Protein AF-A0A930RH50-F1 (afdb_monomer)

pLDDT: mean 86.16, std 16.2, range [42.0, 98.5]

Sequence (101 aa):
LWQVQTPQGFRKEILIEANRRAEADGFLGTDDASLVERIGVPVRIVQGEYSNIKVTTPEDMVVAEAILRNDMGAGELMKTAVHEAKRLLGGVVRRRKEDSV

Structure (mmCIF, N/CA/C/O backbone):
data_AF-A0A930RH50-F1
#
_entry.id   AF-A0A930RH50-F1
#
loop_
_atom_site.group_PDB
_atom_site.id
_atom_site.type_symbol
_atom_site.label_atom_id
_atom_site.label_alt_id
_atom_site.label_comp_id
_atom_site.label_asym_id
_atom_site.label_entity_id
_atom_site.label_seq_id
_atom_site.pdbx_PDB_ins_code
_atom_site.Cartn_x
_atom_site.Cartn_y
_atom_site.Cartn_z
_atom_site.occupancy
_atom_site.B_iso_or_equiv
_atom_site.auth_seq_id
_atom_site.auth_comp_id
_atom_site.auth_asym_id
_atom_site.auth_atom_id
_atom_site.pdbx_PDB_model_num
ATOM 1 N N . LEU A 1 1 ? -13.969 -7.114 -7.986 1.00 69.19 1 LEU A N 1
ATOM 2 C CA . LEU A 1 1 ? -12.779 -7.124 -7.107 1.00 69.19 1 LEU A CA 1
ATOM 3 C C . LEU A 1 1 ? -11.834 -6.040 -7.615 1.00 69.19 1 LEU A C 1
ATOM 5 O O . LEU A 1 1 ? -11.697 -5.947 -8.828 1.00 69.19 1 LEU A O 1
ATOM 9 N N . TRP A 1 2 ? -11.262 -5.213 -6.738 1.00 83.69 2 TRP A N 1
ATOM 10 C CA . TRP A 1 2 ? -10.382 -4.091 -7.103 1.00 83.69 2 TRP A CA 1
ATOM 11 C C . TRP A 1 2 ? -8.958 -4.341 -6.590 1.00 83.69 2 TRP A C 1
ATOM 13 O O . TRP A 1 2 ? -8.800 -4.949 -5.534 1.00 83.69 2 TRP A O 1
ATOM 23 N N . GLN A 1 3 ? -7.940 -3.879 -7.322 1.00 88.00 3 GLN A N 1
ATOM 24 C CA . GLN A 1 3 ? -6.554 -3.827 -6.844 1.00 88.00 3 GLN A CA 1
ATOM 25 C C . GLN A 1 3 ? -6.264 -2.417 -6.333 1.00 88.00 3 GLN A C 1
ATOM 27 O O . GLN A 1 3 ? -6.369 -1.451 -7.086 1.00 88.00 3 GLN A O 1
ATOM 32 N N . VAL A 1 4 ? -5.934 -2.299 -5.050 1.00 91.56 4 VAL A N 1
ATOM 33 C CA . VAL A 1 4 ? -5.626 -1.009 -4.428 1.00 91.56 4 VAL A CA 1
ATOM 34 C C . VAL A 1 4 ? -4.207 -0.589 -4.814 1.00 91.56 4 VAL A C 1
ATOM 36 O O . VAL A 1 4 ? -3.265 -1.366 -4.670 1.00 91.56 4 VAL A O 1
ATOM 39 N N . GLN A 1 5 ? -4.064 0.639 -5.312 1.00 93.50 5 GLN A N 1
ATOM 40 C CA . GLN A 1 5 ? -2.797 1.236 -5.746 1.00 93.50 5 GLN A CA 1
ATOM 41 C C . GLN A 1 5 ? -2.511 2.532 -4.973 1.00 93.50 5 GLN A C 1
ATOM 43 O O . GLN A 1 5 ? -3.395 3.096 -4.325 1.00 93.50 5 GLN A O 1
ATOM 48 N N . THR A 1 6 ? -1.273 3.016 -5.067 1.00 93.25 6 THR A N 1
ATOM 49 C CA . THR A 1 6 ? -0.852 4.344 -4.601 1.00 93.25 6 THR A CA 1
ATOM 50 C C . THR A 1 6 ? -0.656 5.291 -5.796 1.00 93.25 6 THR A C 1
ATOM 52 O O . THR A 1 6 ? -0.414 4.814 -6.904 1.00 93.25 6 THR A O 1
ATOM 55 N N . PRO A 1 7 ? -0.739 6.624 -5.621 1.00 95.19 7 PRO A N 1
ATOM 56 C CA . PRO A 1 7 ? -0.985 7.350 -4.374 1.00 95.19 7 PRO A CA 1
ATOM 57 C C . PRO A 1 7 ? -2.423 7.194 -3.865 1.00 95.19 7 PRO A C 1
ATOM 59 O O . PRO A 1 7 ? -3.372 7.145 -4.642 1.00 95.19 7 PRO A O 1
ATOM 62 N N . GLN A 1 8 ? -2.578 7.168 -2.541 1.00 96.06 8 GLN A N 1
ATOM 63 C CA . GLN A 1 8 ? -3.875 7.277 -1.878 1.00 96.06 8 GLN A CA 1
ATOM 64 C C . GLN A 1 8 ? -3.968 8.654 -1.204 1.00 96.06 8 GLN A C 1
ATOM 66 O O . GLN A 1 8 ? -3.027 9.095 -0.545 1.00 96.06 8 GLN A O 1
ATOM 71 N N . GLY A 1 9 ? -5.079 9.366 -1.407 1.00 96.81 9 GLY A N 1
ATOM 72 C CA . GLY A 1 9 ? -5.259 10.735 -0.918 1.00 96.81 9 GLY A CA 1
ATOM 73 C C . GLY A 1 9 ? -6.272 10.821 0.219 1.00 96.81 9 GLY A C 1
ATOM 74 O O . GLY A 1 9 ? -7.458 10.583 0.001 1.00 96.81 9 GLY A O 1
ATOM 75 N N . PHE A 1 10 ? -5.829 11.248 1.404 1.00 97.50 10 PHE A N 1
ATOM 76 C CA . PHE A 1 10 ? -6.683 11.427 2.583 1.00 97.50 10 PHE A CA 1
ATOM 77 C C . PHE A 1 10 ? -6.444 12.772 3.268 1.00 97.50 10 PHE A C 1
ATOM 79 O O . PHE A 1 10 ? -5.359 13.350 3.190 1.00 97.50 10 PHE A O 1
ATOM 86 N N . ARG A 1 11 ? -7.457 13.268 3.992 1.00 98.12 11 ARG A N 1
ATOM 87 C CA . ARG A 1 11 ? -7.244 14.371 4.939 1.00 98.12 11 ARG A CA 1
ATOM 88 C C . ARG A 1 11 ? -6.391 13.866 6.097 1.00 98.12 11 ARG A C 1
ATOM 90 O O . ARG A 1 11 ? -6.656 12.788 6.630 1.00 98.12 11 ARG A O 1
ATOM 97 N N . LYS A 1 12 ? -5.415 14.673 6.511 1.00 98.25 12 LYS A N 1
ATOM 98 C CA . LYS A 1 12 ? -4.458 14.326 7.567 1.00 98.25 12 LYS A CA 1
ATOM 99 C C . LYS A 1 12 ? -5.157 13.895 8.857 1.00 98.25 12 LYS A C 1
ATOM 101 O O . LYS A 1 12 ? -4.788 12.887 9.445 1.00 98.25 12 LYS A O 1
ATOM 106 N N . GLU A 1 13 ? -6.173 14.640 9.278 1.00 98.38 13 GLU A N 1
ATOM 107 C CA . GLU A 1 13 ? -6.883 14.410 10.540 1.00 98.38 13 GLU A CA 1
ATOM 108 C C . GLU A 1 13 ? -7.624 13.067 10.525 1.00 98.38 13 GLU A C 1
ATOM 110 O O . GLU A 1 13 ? -7.620 12.346 11.520 1.00 98.38 13 GLU A O 1
ATOM 115 N N . ILE A 1 14 ? -8.202 12.706 9.374 1.00 98.38 14 ILE A N 1
ATOM 116 C CA . ILE A 1 14 ? -8.888 11.424 9.174 1.00 98.38 14 ILE A CA 1
ATOM 117 C C . ILE A 1 14 ? -7.884 10.276 9.244 1.00 98.38 14 ILE A C 1
ATOM 119 O O . ILE A 1 14 ? -8.128 9.298 9.944 1.00 98.38 14 ILE A O 1
ATOM 123 N N . LEU A 1 15 ? -6.750 10.399 8.548 1.00 98.12 15 LEU A N 1
ATOM 124 C CA . LEU A 1 15 ? -5.748 9.336 8.499 1.00 98.12 15 LEU A CA 1
ATOM 125 C C . LEU A 1 15 ? -5.109 9.080 9.873 1.00 98.12 15 LEU A C 1
ATOM 127 O O . LEU A 1 15 ? -4.891 7.928 10.245 1.00 98.12 15 LEU A O 1
ATOM 131 N N . ILE A 1 16 ? -4.859 10.139 10.650 1.00 98.44 16 ILE A N 1
ATOM 132 C CA . ILE A 1 16 ? -4.352 10.025 12.025 1.00 98.44 16 ILE A CA 1
ATOM 133 C C . ILE A 1 16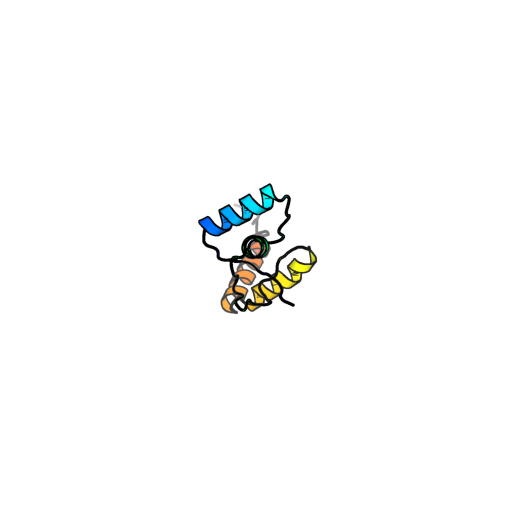 ? -5.365 9.303 12.920 1.00 98.44 16 ILE A C 1
ATOM 135 O O . ILE A 1 16 ? -4.990 8.373 13.630 1.00 98.44 16 ILE A O 1
ATOM 139 N N . GLU A 1 17 ? -6.641 9.698 12.885 1.00 98.50 17 GLU A N 1
ATOM 140 C CA . GLU A 1 17 ? -7.671 9.045 13.702 1.00 98.50 17 GLU A CA 1
ATOM 141 C C . GLU A 1 17 ? -7.870 7.577 13.301 1.00 98.50 17 GLU A C 1
ATOM 143 O O . GLU A 1 17 ? -8.003 6.718 14.173 1.00 98.50 17 GLU A O 1
ATOM 148 N N . ALA A 1 18 ? -7.836 7.274 12.001 1.00 98.31 18 ALA A N 1
ATOM 149 C CA . ALA A 1 18 ? -7.931 5.910 11.490 1.00 98.31 18 ALA A CA 1
ATOM 150 C C . ALA A 1 18 ? -6.796 5.020 12.020 1.00 98.31 18 ALA A C 1
ATOM 152 O O . ALA A 1 18 ? -7.059 3.941 12.551 1.00 98.31 18 ALA A O 1
ATOM 153 N N . ASN A 1 19 ? -5.550 5.503 11.958 1.00 98.12 19 ASN A N 1
ATOM 154 C CA . ASN A 1 19 ? -4.390 4.797 12.506 1.00 98.12 19 ASN A CA 1
ATOM 155 C C . ASN A 1 19 ? -4.497 4.609 14.025 1.00 98.12 19 ASN A C 1
ATOM 157 O O . ASN A 1 19 ? -4.301 3.503 14.521 1.00 98.12 19 ASN A O 1
ATOM 161 N N . ARG A 1 20 ? -4.882 5.657 14.766 1.00 98.25 20 ARG A N 1
ATOM 162 C CA . ARG A 1 20 ? -5.037 5.594 16.227 1.00 98.25 20 ARG A CA 1
ATOM 163 C C . ARG A 1 20 ? -6.081 4.560 16.654 1.00 98.25 20 ARG A C 1
ATOM 165 O O . ARG A 1 20 ? -5.874 3.845 17.631 1.00 98.25 20 ARG A O 1
ATOM 172 N N . ARG A 1 21 ? -7.214 4.477 15.945 1.00 98.12 21 ARG A N 1
ATOM 173 C CA . ARG A 1 21 ? -8.236 3.453 16.216 1.00 98.12 21 ARG A CA 1
ATOM 174 C C . ARG A 1 21 ? -7.762 2.059 15.841 1.00 98.12 21 ARG A C 1
ATOM 176 O O . ARG A 1 21 ? -8.016 1.130 16.594 1.00 98.12 21 ARG A O 1
ATOM 183 N N . ALA A 1 22 ? -7.065 1.913 14.718 1.00 98.00 22 ALA A N 1
ATOM 184 C CA . ALA A 1 22 ? -6.515 0.625 14.322 1.00 98.00 22 ALA A CA 1
ATOM 185 C C . ALA A 1 22 ? -5.520 0.090 15.360 1.00 98.00 22 ALA A C 1
ATOM 187 O O . ALA A 1 22 ? -5.618 -1.069 15.748 1.00 98.00 22 ALA A O 1
ATOM 188 N N . GLU A 1 23 ? -4.640 0.946 15.881 1.00 97.75 23 GLU A N 1
ATOM 189 C CA . GLU A 1 23 ? -3.717 0.589 16.960 1.00 97.75 23 GLU A CA 1
ATOM 190 C C . GLU A 1 23 ? -4.460 0.192 18.245 1.00 97.75 23 GLU A C 1
ATOM 192 O O . GLU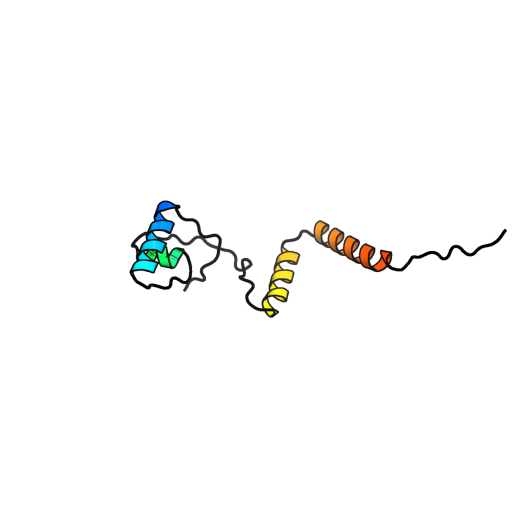 A 1 23 ? -4.192 -0.870 18.805 1.00 97.75 23 GLU A O 1
ATOM 197 N N . ALA A 1 24 ? -5.437 0.995 18.682 1.00 97.69 24 ALA A N 1
ATOM 198 C CA . ALA A 1 24 ? -6.227 0.711 19.884 1.00 97.69 24 ALA A CA 1
ATOM 199 C C . ALA A 1 24 ? -7.030 -0.600 19.785 1.00 97.69 24 ALA A C 1
ATOM 201 O O . ALA A 1 24 ? -7.185 -1.308 20.779 1.00 97.69 24 ALA A O 1
ATOM 202 N N . ASP A 1 25 ? -7.512 -0.930 18.587 1.00 96.38 25 ASP A N 1
ATOM 203 C CA . ASP A 1 25 ? -8.279 -2.143 18.307 1.00 96.38 25 ASP A CA 1
ATOM 204 C C . ASP A 1 25 ? -7.391 -3.371 18.022 1.00 96.38 25 ASP A C 1
ATOM 206 O O . ASP A 1 25 ? -7.914 -4.474 17.846 1.00 96.38 25 ASP A O 1
ATOM 210 N N . GLY A 1 26 ? -6.067 -3.202 17.900 1.00 96.75 26 GLY A N 1
ATOM 211 C CA . GLY A 1 26 ? -5.160 -4.253 17.426 1.00 96.75 26 GLY A CA 1
ATOM 212 C C . GLY A 1 26 ? -5.424 -4.682 15.975 1.00 96.75 26 GLY A C 1
ATOM 213 O O . GLY A 1 26 ? -5.166 -5.827 15.601 1.00 96.75 26 GLY A O 1
ATOM 214 N N . PHE A 1 27 ? -5.978 -3.790 15.154 1.00 97.19 27 PHE A N 1
ATOM 215 C CA . PHE A 1 27 ? -6.299 -4.051 13.757 1.00 97.19 27 PHE A CA 1
ATOM 216 C C . PHE A 1 27 ? -5.102 -3.774 12.843 1.00 97.19 27 PHE A C 1
ATOM 218 O O . PHE A 1 27 ? -4.570 -2.666 12.810 1.00 97.19 27 PHE A O 1
ATOM 225 N N . LEU A 1 28 ? -4.732 -4.767 12.032 1.00 95.00 28 LEU A N 1
ATOM 226 C CA . LEU A 1 28 ? -3.711 -4.624 10.998 1.00 95.00 28 LEU A CA 1
ATOM 227 C C . LEU A 1 28 ? -4.361 -4.279 9.650 1.00 95.00 28 LEU A C 1
ATOM 229 O O . LEU A 1 28 ? -4.859 -5.163 8.954 1.00 95.00 28 LEU A O 1
ATOM 233 N N . GLY A 1 29 ? -4.343 -2.997 9.282 1.00 92.38 29 GLY A N 1
ATOM 234 C CA . GLY A 1 29 ? -4.697 -2.557 7.929 1.00 92.38 29 GLY A CA 1
ATOM 235 C C . GLY A 1 29 ? -3.568 -2.811 6.929 1.00 92.38 29 GLY A C 1
ATOM 236 O O . GLY A 1 29 ? -2.392 -2.675 7.264 1.00 92.38 29 GLY A O 1
ATOM 237 N N . THR A 1 30 ? -3.918 -3.184 5.697 1.00 91.69 30 THR A N 1
ATOM 238 C CA . THR A 1 30 ? -2.945 -3.465 4.620 1.00 91.69 30 THR A CA 1
ATOM 239 C C . THR A 1 30 ? -2.598 -2.241 3.779 1.00 91.69 30 THR A C 1
ATOM 241 O O . THR A 1 30 ? -1.583 -2.236 3.085 1.00 91.69 30 THR A O 1
ATOM 244 N N . ASP A 1 31 ? -3.448 -1.221 3.836 1.00 94.25 31 ASP A N 1
ATOM 245 C CA . ASP A 1 31 ? 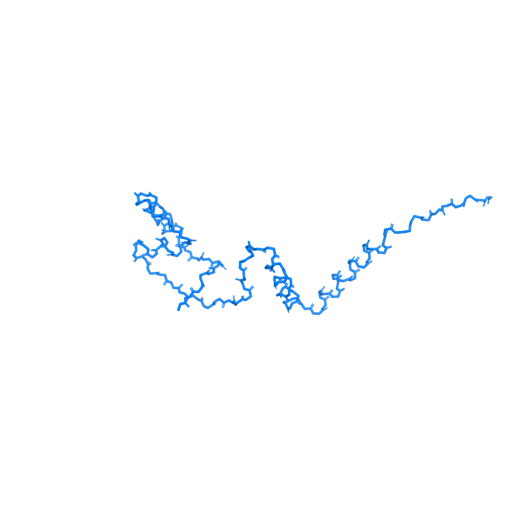-3.324 0.055 3.139 1.00 94.25 31 ASP A CA 1
ATOM 246 C C . ASP A 1 31 ? -4.177 1.121 3.851 1.00 94.25 31 ASP A C 1
ATOM 248 O O . ASP A 1 31 ? -5.026 0.793 4.690 1.00 94.25 31 ASP A O 1
ATOM 252 N N . ASP A 1 32 ? -3.980 2.394 3.515 1.00 96.31 32 ASP A N 1
ATOM 253 C CA . ASP A 1 32 ? -4.629 3.505 4.216 1.00 96.31 32 ASP A CA 1
ATOM 254 C C . ASP A 1 32 ? -6.152 3.537 4.000 1.00 96.31 32 ASP A C 1
ATOM 256 O O . ASP A 1 32 ? -6.892 3.932 4.904 1.00 96.31 32 ASP A O 1
ATOM 260 N N . ALA A 1 33 ? -6.653 3.080 2.845 1.00 96.44 33 ALA A N 1
ATOM 261 C CA . ALA A 1 33 ? -8.092 3.016 2.597 1.00 96.44 33 ALA A CA 1
ATOM 262 C C . ALA A 1 33 ? -8.769 2.033 3.553 1.00 96.44 33 ALA A C 1
ATOM 264 O O . ALA A 1 33 ? -9.791 2.382 4.139 1.00 96.44 33 ALA A O 1
ATOM 265 N N . SER A 1 34 ? -8.160 0.867 3.796 1.00 96.00 34 SER A N 1
ATOM 266 C CA . SER A 1 34 ? -8.692 -0.121 4.745 1.00 96.00 34 SER A CA 1
ATOM 267 C C . SER A 1 34 ? -8.845 0.440 6.170 1.00 96.00 34 SER A C 1
ATOM 269 O O . SER A 1 34 ? -9.819 0.141 6.865 1.00 96.00 34 SER A O 1
ATOM 271 N N . LEU A 1 35 ? -7.919 1.307 6.597 1.00 97.62 35 LEU A N 1
ATOM 272 C CA . LEU A 1 35 ? -7.971 1.976 7.899 1.00 97.62 35 LEU A CA 1
ATOM 273 C C . LEU A 1 35 ? -9.108 3.004 7.950 1.00 97.62 35 LEU A C 1
ATOM 275 O O . LEU A 1 35 ? -9.851 3.080 8.931 1.00 97.62 35 LEU A O 1
ATOM 279 N N . VAL A 1 36 ? -9.250 3.799 6.889 1.00 98.00 36 VAL A N 1
ATOM 280 C CA . VAL A 1 36 ? -10.253 4.868 6.794 1.00 98.00 36 VAL A CA 1
ATOM 281 C C . VAL A 1 36 ? -11.672 4.300 6.668 1.00 98.00 36 VAL A C 1
ATOM 283 O O . VAL A 1 36 ? -12.584 4.776 7.346 1.00 98.00 36 VAL A O 1
ATOM 286 N N . GLU A 1 37 ? -11.864 3.241 5.881 1.00 96.31 37 GLU A N 1
ATOM 287 C CA . GLU A 1 37 ? -13.152 2.544 5.769 1.00 96.31 37 GLU A CA 1
ATOM 288 C C . GLU A 1 37 ? -13.595 1.958 7.112 1.00 96.31 37 GLU A C 1
ATOM 290 O O . GLU A 1 37 ? -14.767 2.062 7.481 1.00 96.31 37 GLU A O 1
ATOM 295 N N . ARG A 1 38 ? -12.656 1.402 7.891 1.00 95.81 38 ARG A N 1
ATOM 296 C CA . ARG A 1 38 ? -12.942 0.801 9.201 1.00 95.81 38 ARG A CA 1
ATOM 297 C C . ARG A 1 38 ? -13.566 1.788 10.185 1.00 95.81 38 ARG A C 1
ATOM 299 O O . ARG A 1 38 ? -14.421 1.400 10.977 1.00 95.81 38 ARG A O 1
ATOM 306 N N . ILE A 1 39 ? -13.166 3.058 10.143 1.00 97.31 39 ILE A N 1
ATOM 307 C CA . ILE A 1 39 ? -13.742 4.096 11.011 1.00 97.31 39 ILE A CA 1
ATOM 308 C C . ILE A 1 39 ? -15.062 4.672 10.468 1.00 97.31 39 ILE A C 1
ATOM 310 O O . ILE A 1 39 ? -15.571 5.653 11.010 1.00 97.31 39 ILE A O 1
ATOM 314 N N . GLY A 1 40 ? -15.627 4.060 9.420 1.00 97.06 40 GLY A N 1
ATOM 315 C CA . GLY A 1 40 ? -16.910 4.421 8.818 1.00 97.06 40 GLY A CA 1
ATOM 316 C C . GLY A 1 40 ? -16.838 5.599 7.847 1.00 97.06 40 GLY A C 1
ATOM 317 O O . GLY A 1 40 ? -17.877 6.136 7.462 1.00 97.06 40 GLY A O 1
ATOM 318 N N . VAL A 1 41 ? -15.635 6.029 7.457 1.00 97.94 41 VAL A N 1
ATOM 319 C CA . VAL A 1 41 ? -15.462 7.122 6.497 1.00 97.94 41 VAL A CA 1
ATOM 320 C C . VAL A 1 41 ? -15.510 6.550 5.076 1.00 97.94 41 VAL A C 1
ATOM 322 O O . VAL A 1 41 ? -14.764 5.622 4.769 1.00 97.94 41 VAL A O 1
ATOM 325 N N . PRO A 1 42 ? -16.358 7.090 4.180 1.00 96.75 42 PRO A N 1
ATOM 326 C CA . PRO A 1 42 ? -16.470 6.576 2.821 1.00 96.75 42 PRO A CA 1
ATOM 327 C C . PRO A 1 42 ? -15.197 6.849 2.014 1.00 96.75 42 PRO A C 1
ATOM 329 O O . PRO A 1 42 ? -14.739 7.992 1.921 1.00 96.75 42 PRO A O 1
ATOM 332 N N . VAL A 1 43 ? -14.677 5.809 1.365 1.00 96.69 43 VAL A N 1
ATOM 333 C CA . VAL A 1 43 ? -13.575 5.900 0.402 1.00 96.69 43 VAL A CA 1
ATOM 334 C C . VAL A 1 43 ? -14.131 5.910 -1.019 1.00 96.69 43 VAL A C 1
ATOM 336 O O . VAL A 1 43 ? -15.122 5.252 -1.333 1.00 96.69 43 VAL A O 1
ATOM 339 N N . ARG A 1 44 ? -13.503 6.697 -1.897 1.00 96.12 44 ARG A N 1
ATOM 340 C CA . ARG A 1 44 ? -13.810 6.710 -3.330 1.00 96.12 44 ARG A CA 1
ATOM 341 C C . ARG A 1 44 ? -12.671 6.084 -4.114 1.00 96.12 44 ARG A C 1
ATOM 343 O O . ARG A 1 44 ? -11.512 6.409 -3.883 1.00 96.12 44 ARG A O 1
ATOM 350 N N . ILE A 1 45 ? -13.032 5.240 -5.074 1.00 95.06 45 ILE A N 1
ATOM 351 C CA . ILE A 1 45 ? -12.099 4.626 -6.016 1.00 95.06 45 ILE A CA 1
ATOM 352 C C . ILE A 1 45 ? -12.026 5.508 -7.260 1.00 95.06 45 ILE A C 1
ATOM 354 O O . ILE A 1 45 ? -13.051 5.936 -7.793 1.00 95.06 45 ILE A O 1
ATOM 358 N N . VAL A 1 46 ? -10.806 5.768 -7.716 1.00 94.56 46 VAL A N 1
ATOM 359 C CA . VAL A 1 46 ? -10.520 6.412 -9.000 1.00 94.56 46 VAL A CA 1
ATOM 360 C C . VAL A 1 46 ? -9.841 5.376 -9.888 1.00 94.56 46 VAL A C 1
ATOM 362 O O . VAL A 1 46 ? -9.109 4.522 -9.389 1.00 94.56 46 VAL A O 1
ATOM 365 N N . GLN A 1 47 ? -10.113 5.418 -11.191 1.00 95.12 47 GLN A N 1
ATOM 366 C CA . GLN A 1 47 ? -9.483 4.507 -12.139 1.00 95.12 47 GLN A CA 1
ATOM 367 C C . GLN A 1 47 ? -7.972 4.765 -12.182 1.00 95.12 47 GLN A C 1
ATOM 369 O O . GLN A 1 47 ? -7.542 5.868 -12.513 1.00 95.12 47 GLN A O 1
ATOM 374 N N . GLY A 1 48 ? -7.194 3.748 -11.813 1.00 92.06 48 GLY A N 1
ATOM 375 C CA . GLY A 1 48 ? -5.742 3.731 -11.955 1.00 92.06 48 GLY A CA 1
ATOM 376 C C . GLY A 1 48 ? -5.305 3.100 -13.273 1.00 92.06 48 GLY A C 1
ATOM 377 O O . GLY A 1 48 ? -6.123 2.592 -14.046 1.00 92.06 48 GLY A O 1
ATOM 378 N N . GLU A 1 49 ? -3.999 3.107 -13.508 1.00 93.00 49 GLU A N 1
ATOM 379 C CA . GLU A 1 49 ? -3.391 2.436 -14.650 1.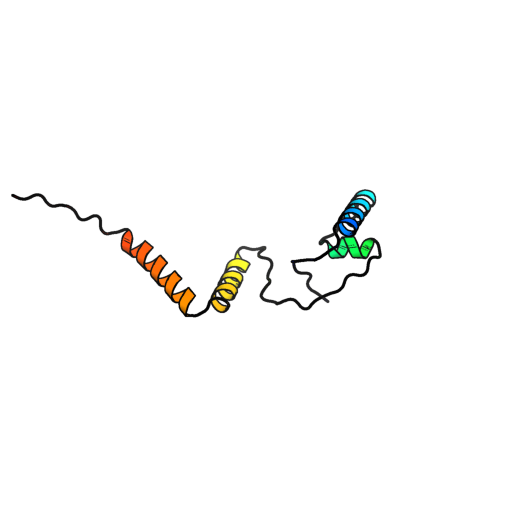00 93.00 49 GLU A CA 1
ATOM 380 C C . GLU A 1 49 ? -2.795 1.088 -14.242 1.00 93.00 49 GLU A C 1
ATOM 382 O O . GLU A 1 49 ? -2.191 0.944 -13.177 1.00 93.00 49 GLU A O 1
ATOM 387 N N . TYR A 1 50 ? -2.914 0.091 -15.119 1.00 91.56 50 TYR A N 1
ATOM 388 C CA . TYR A 1 50 ? -2.295 -1.221 -14.906 1.00 91.56 50 TYR A CA 1
ATOM 389 C C . TYR A 1 50 ? -0.760 -1.166 -14.917 1.00 91.56 50 TYR A C 1
ATOM 391 O O . TYR A 1 50 ? -0.120 -2.022 -14.316 1.00 91.56 50 TYR A O 1
ATOM 399 N N . SER A 1 51 ? -0.180 -0.157 -15.572 1.00 93.88 51 SER A N 1
ATOM 400 C CA . SER A 1 51 ? 1.256 0.151 -15.583 1.00 93.88 51 SER A CA 1
ATOM 401 C C . SER A 1 51 ? 1.787 0.596 -14.215 1.00 93.88 51 SER A C 1
ATOM 403 O O . SER A 1 51 ? 2.987 0.494 -13.967 1.00 93.88 51 SER A O 1
ATOM 405 N N . ASN A 1 52 ? 0.919 1.039 -13.298 1.00 94.75 52 ASN A N 1
ATOM 406 C CA . ASN A 1 52 ? 1.291 1.442 -11.941 1.00 94.75 52 ASN A CA 1
ATOM 407 C C . ASN A 1 52 ? 1.490 0.215 -11.034 1.00 94.75 52 ASN A C 1
ATOM 409 O O . ASN A 1 52 ? 0.738 -0.041 -10.086 1.00 94.75 52 ASN A O 1
ATOM 413 N N . ILE A 1 53 ? 2.474 -0.605 -11.395 1.00 95.38 53 ILE A N 1
ATOM 414 C CA . ILE A 1 53 ? 2.780 -1.854 -10.710 1.00 95.38 53 ILE A CA 1
ATOM 415 C C . ILE A 1 53 ? 3.556 -1.594 -9.420 1.00 95.38 53 ILE A C 1
ATOM 417 O O . ILE A 1 53 ? 4.416 -0.716 -9.335 1.00 95.38 53 ILE A O 1
ATOM 421 N N . LYS A 1 54 ? 3.302 -2.425 -8.410 1.00 95.31 54 LYS A N 1
ATOM 422 C CA . LYS A 1 54 ? 4.162 -2.518 -7.234 1.00 95.31 54 LYS A CA 1
ATOM 423 C C . LYS A 1 54 ? 5.273 -3.518 -7.540 1.00 95.31 54 LYS A C 1
ATOM 425 O O . LYS A 1 54 ? 4.993 -4.701 -7.694 1.00 95.31 54 LYS A O 1
ATOM 430 N N . VAL A 1 55 ? 6.518 -3.057 -7.592 1.00 96.50 55 VAL A N 1
ATOM 431 C CA . VAL A 1 55 ? 7.683 -3.945 -7.716 1.00 96.50 55 VAL A CA 1
ATOM 432 C C . VAL A 1 55 ? 7.908 -4.627 -6.366 1.00 96.50 55 VAL A C 1
ATOM 434 O O . VAL A 1 55 ? 8.234 -3.973 -5.376 1.00 96.50 55 VAL A O 1
ATOM 437 N N . THR A 1 56 ? 7.678 -5.935 -6.309 1.00 96.69 56 THR A N 1
ATOM 438 C CA . THR A 1 56 ? 7.761 -6.750 -5.084 1.00 96.69 56 THR A CA 1
ATOM 439 C C . THR A 1 56 ? 8.681 -7.956 -5.220 1.00 96.69 56 THR A C 1
ATOM 441 O O . THR A 1 56 ? 9.121 -8.503 -4.209 1.00 96.69 56 THR A O 1
ATOM 444 N N . THR A 1 57 ? 8.999 -8.343 -6.453 1.00 97.88 57 THR A N 1
ATOM 445 C CA . THR A 1 57 ? 9.845 -9.481 -6.809 1.00 97.88 57 THR A CA 1
ATOM 446 C C . THR A 1 57 ? 10.914 -9.069 -7.827 1.00 97.88 57 THR A C 1
ATOM 448 O O . THR A 1 57 ? 10.748 -8.062 -8.521 1.00 97.88 57 THR A O 1
ATOM 451 N N . PRO A 1 58 ? 12.028 -9.814 -7.943 1.00 97.25 58 PRO A N 1
ATOM 452 C CA . PRO A 1 58 ? 13.016 -9.577 -8.995 1.00 97.25 58 PRO A CA 1
ATOM 453 C C . PRO A 1 58 ? 12.432 -9.653 -10.412 1.00 97.25 58 PRO A C 1
ATOM 455 O O . PRO A 1 58 ? 12.853 -8.908 -11.291 1.00 97.25 58 PRO A O 1
ATOM 458 N N . GLU A 1 59 ? 11.450 -10.522 -10.638 1.00 96.88 59 GLU A N 1
ATOM 459 C CA . GLU A 1 59 ? 10.791 -10.712 -11.930 1.00 96.88 59 GLU A CA 1
ATOM 460 C C . GLU A 1 59 ? 9.991 -9.472 -12.361 1.00 96.88 59 GLU A C 1
ATOM 462 O O . GLU A 1 59 ? 9.939 -9.158 -13.554 1.00 96.88 59 GLU A O 1
ATOM 467 N N . ASP A 1 60 ? 9.451 -8.708 -11.402 1.00 97.12 60 ASP A N 1
ATOM 468 C CA . ASP A 1 60 ? 8.737 -7.452 -11.667 1.00 97.12 60 ASP A CA 1
ATOM 469 C C . ASP A 1 60 ? 9.635 -6.405 -12.348 1.00 97.12 60 ASP A C 1
ATOM 471 O O . ASP A 1 60 ? 9.131 -5.531 -13.054 1.00 97.12 60 ASP A O 1
ATOM 475 N N . MET A 1 61 ? 10.964 -6.498 -12.198 1.00 96.94 61 MET A N 1
ATOM 476 C CA . MET A 1 61 ? 11.911 -5.563 -12.820 1.00 96.94 61 MET A CA 1
ATOM 477 C C . MET A 1 61 ? 11.844 -5.598 -14.345 1.00 96.94 61 MET A C 1
ATOM 479 O O . MET A 1 61 ? 11.896 -4.552 -14.987 1.00 96.94 61 MET A O 1
ATOM 483 N N . VAL A 1 62 ? 11.672 -6.785 -14.932 1.00 96.31 62 VAL A N 1
ATOM 484 C CA . VAL A 1 62 ? 11.573 -6.940 -16.390 1.00 96.31 62 VAL A CA 1
ATOM 485 C C . VAL A 1 62 ? 10.327 -6.224 -16.915 1.00 96.31 62 VAL A C 1
ATOM 487 O O . VAL A 1 62 ? 10.370 -5.556 -17.949 1.00 96.31 62 VAL A O 1
ATOM 490 N N . VAL A 1 63 ? 9.221 -6.329 -16.175 1.00 95.12 63 VAL A N 1
ATOM 491 C CA . VAL A 1 63 ? 7.955 -5.671 -16.511 1.00 95.12 63 VAL A CA 1
ATOM 492 C C . VAL A 1 63 ? 8.064 -4.159 -16.309 1.00 95.12 63 VAL A C 1
ATOM 494 O O . VAL A 1 63 ? 7.679 -3.401 -17.196 1.00 95.12 63 VAL A O 1
ATOM 497 N N . ALA A 1 64 ? 8.643 -3.713 -15.191 1.00 95.12 64 ALA A N 1
ATOM 498 C CA . ALA A 1 64 ? 8.855 -2.298 -14.894 1.00 95.12 64 ALA A CA 1
ATOM 499 C C . ALA A 1 64 ? 9.715 -1.609 -15.966 1.00 95.12 64 ALA A C 1
ATOM 501 O O . ALA A 1 64 ? 9.368 -0.531 -16.446 1.00 95.12 64 ALA A O 1
ATOM 502 N N . GLU A 1 65 ? 10.809 -2.245 -16.396 1.00 94.50 65 GLU A N 1
ATOM 503 C CA . GLU A 1 65 ? 11.653 -1.730 -17.476 1.00 94.50 65 GLU A CA 1
ATOM 504 C C . GLU A 1 65 ? 10.899 -1.621 -18.803 1.00 94.50 65 GLU A C 1
ATOM 506 O O . GLU A 1 65 ? 11.065 -0.638 -19.527 1.00 94.50 65 GLU A O 1
ATOM 511 N N . ALA A 1 66 ? 10.073 -2.615 -19.134 1.00 93.56 66 ALA A N 1
ATOM 512 C CA . ALA A 1 66 ? 9.269 -2.588 -20.350 1.00 93.56 66 ALA A CA 1
ATOM 513 C C . ALA A 1 66 ? 8.244 -1.442 -20.328 1.00 93.56 66 ALA A C 1
ATOM 515 O O . ALA A 1 66 ? 8.113 -0.735 -21.328 1.00 93.56 66 ALA A O 1
ATOM 516 N N . ILE A 1 67 ? 7.578 -1.220 -19.187 1.00 94.00 67 ILE A N 1
ATOM 517 C CA . ILE A 1 67 ? 6.646 -0.101 -18.980 1.00 94.00 67 ILE A CA 1
ATOM 518 C C . ILE A 1 67 ? 7.375 1.235 -19.184 1.00 94.00 67 ILE A C 1
ATOM 520 O O . ILE A 1 67 ? 6.977 2.024 -20.037 1.00 94.00 67 ILE A O 1
ATOM 524 N N . LEU A 1 68 ? 8.508 1.447 -18.504 1.00 90.69 68 LEU A N 1
ATOM 525 C CA . LEU A 1 68 ? 9.279 2.692 -18.614 1.00 90.69 68 LEU 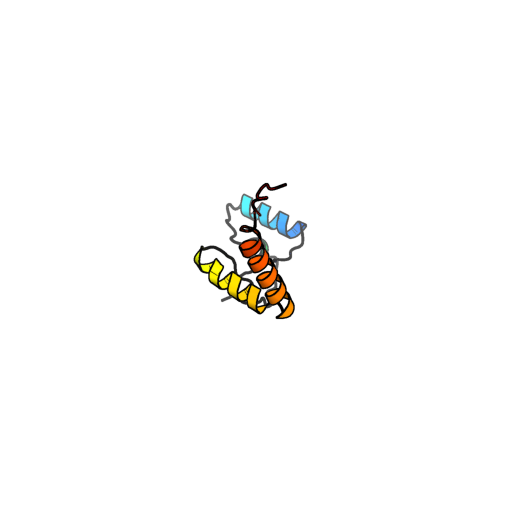A CA 1
ATOM 526 C C . LEU A 1 68 ? 9.778 2.965 -20.038 1.00 90.69 68 LEU A C 1
ATOM 528 O O . LEU A 1 68 ? 9.803 4.111 -20.482 1.00 90.69 68 LEU A O 1
ATOM 532 N N . ARG A 1 69 ? 10.185 1.928 -20.779 1.00 89.06 69 ARG A N 1
ATOM 533 C CA . ARG A 1 69 ? 10.606 2.080 -22.181 1.00 89.06 69 ARG A CA 1
ATOM 534 C C . ARG A 1 69 ? 9.456 2.466 -23.099 1.00 89.06 69 ARG A C 1
ATOM 536 O O . ARG A 1 69 ? 9.701 3.171 -24.070 1.00 89.06 69 ARG A O 1
ATOM 543 N N . ASN A 1 70 ? 8.250 1.985 -22.818 1.00 85.56 70 ASN A N 1
ATOM 544 C CA . ASN A 1 70 ? 7.064 2.337 -23.586 1.00 85.56 70 ASN A CA 1
ATOM 545 C C . ASN A 1 70 ? 6.616 3.783 -23.313 1.00 85.56 70 ASN A C 1
ATOM 547 O O . ASN A 1 70 ? 6.157 4.458 -24.231 1.00 85.56 70 ASN A O 1
ATOM 551 N N . ASP A 1 71 ? 6.802 4.260 -22.081 1.00 80.31 71 ASP A N 1
ATOM 552 C CA . ASP A 1 71 ? 6.459 5.630 -21.686 1.00 80.31 71 ASP A CA 1
ATOM 553 C C . ASP A 1 71 ? 7.502 6.657 -22.162 1.00 80.31 71 ASP A C 1
ATOM 555 O O . ASP A 1 71 ? 7.170 7.812 -22.440 1.00 80.31 71 ASP A O 1
ATOM 559 N N . MET A 1 72 ? 8.769 6.248 -22.302 1.00 76.25 72 MET A N 1
ATOM 560 C CA . MET A 1 72 ? 9.817 7.091 -22.879 1.00 76.25 72 MET A CA 1
ATOM 561 C C . MET A 1 72 ? 9.591 7.318 -24.379 1.00 76.25 72 MET A C 1
ATOM 563 O O . MET A 1 72 ? 9.528 6.390 -25.185 1.00 76.25 72 MET A O 1
ATOM 567 N N . GLY A 1 73 ? 9.577 8.586 -24.795 1.00 72.94 73 GLY A N 1
ATOM 568 C CA . GLY A 1 73 ? 9.535 8.939 -26.213 1.00 72.94 73 GLY A CA 1
ATOM 569 C C . GLY A 1 73 ? 10.792 8.476 -26.966 1.00 72.94 73 GLY A C 1
ATOM 570 O O . GLY A 1 73 ? 11.892 8.420 -26.413 1.00 72.94 73 GLY A O 1
ATOM 571 N N . ALA A 1 74 ? 10.667 8.222 -28.275 1.00 67.88 74 ALA A N 1
ATOM 572 C CA . ALA A 1 74 ? 11.762 7.721 -29.123 1.00 67.88 74 ALA A CA 1
ATOM 573 C C . ALA A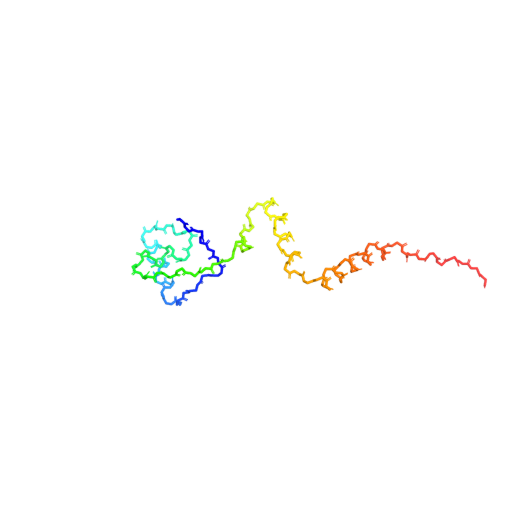 1 74 ? 13.068 8.548 -29.035 1.00 67.88 74 ALA A C 1
ATOM 575 O O . ALA A 1 74 ? 14.170 8.005 -29.135 1.00 67.88 74 ALA A O 1
ATOM 576 N N . GLY A 1 75 ? 12.962 9.864 -28.814 1.00 68.19 75 GLY A N 1
ATOM 577 C CA . GLY A 1 75 ? 14.118 10.751 -28.655 1.00 68.19 75 GLY A CA 1
ATOM 578 C C . GLY A 1 75 ? 14.868 10.593 -27.327 1.00 68.19 75 GLY A C 1
ATOM 579 O O . GLY A 1 75 ? 16.051 10.921 -27.255 1.00 68.19 75 GLY A O 1
ATOM 580 N N . GLU A 1 76 ? 14.210 10.096 -26.283 1.00 75.12 76 GLU A N 1
ATOM 581 C CA . GLU A 1 76 ? 14.790 9.897 -24.952 1.00 75.12 76 GLU A CA 1
ATOM 582 C C . GLU A 1 76 ? 15.526 8.556 -24.875 1.00 75.12 76 GLU A C 1
ATOM 584 O O . GLU A 1 76 ? 16.690 8.515 -24.474 1.00 75.12 76 GLU A O 1
ATOM 589 N N . LEU A 1 77 ? 14.929 7.500 -25.440 1.00 76.88 77 LEU A N 1
ATOM 590 C CA . LEU A 1 77 ? 15.572 6.196 -25.639 1.00 76.88 77 LEU A CA 1
ATOM 591 C C . LEU A 1 77 ? 16.896 6.308 -26.413 1.00 76.88 77 LEU A C 1
ATOM 593 O O . LEU A 1 77 ? 17.909 5.739 -26.002 1.00 76.88 77 LEU A O 1
ATOM 597 N N . MET A 1 78 ? 16.917 7.091 -27.500 1.00 76.12 78 MET A N 1
ATOM 598 C CA . MET A 1 78 ? 18.127 7.307 -28.302 1.00 76.12 78 MET A CA 1
ATOM 599 C C . MET A 1 78 ? 19.239 7.989 -27.488 1.00 76.12 78 MET A C 1
ATOM 601 O O . MET A 1 78 ? 20.407 7.618 -27.596 1.00 76.12 78 MET A O 1
ATOM 605 N N . LYS A 1 79 ? 18.900 8.972 -26.642 1.00 77.56 79 LYS A N 1
ATOM 606 C CA . LYS A 1 79 ? 19.883 9.667 -25.791 1.00 77.56 79 LYS A CA 1
ATOM 607 C C . LYS A 1 79 ? 20.477 8.731 -24.743 1.00 77.56 79 LYS A C 1
ATOM 609 O O . LYS A 1 79 ? 21.695 8.744 -24.561 1.00 77.56 79 LYS A O 1
ATOM 614 N N . THR A 1 80 ? 19.644 7.911 -24.104 1.00 80.25 80 THR A N 1
ATOM 615 C CA . THR A 1 80 ? 20.078 6.916 -23.113 1.00 80.25 80 THR A CA 1
ATOM 616 C C . THR A 1 80 ? 21.011 5.885 -23.748 1.00 80.25 80 THR A C 1
ATOM 618 O O . THR A 1 80 ? 22.124 5.690 -23.259 1.00 80.25 80 THR A O 1
ATOM 621 N N . ALA A 1 81 ? 20.637 5.326 -24.906 1.00 80.88 81 ALA A N 1
ATOM 622 C CA . ALA A 1 81 ? 21.467 4.367 -25.638 1.00 80.88 81 ALA A CA 1
ATOM 623 C C . ALA A 1 81 ? 22.824 4.962 -26.062 1.00 80.88 81 ALA A C 1
ATOM 625 O O . ALA A 1 81 ? 23.871 4.334 -25.901 1.00 80.88 81 ALA A O 1
ATOM 626 N N . VAL A 1 82 ? 22.837 6.207 -26.556 1.00 81.44 82 VAL A N 1
ATOM 627 C CA . VAL A 1 82 ? 24.079 6.907 -26.925 1.00 81.44 82 VAL A CA 1
ATOM 628 C C . VAL A 1 82 ? 24.954 7.191 -25.698 1.00 81.44 82 VAL A C 1
ATOM 630 O O . VAL A 1 82 ? 26.180 7.106 -25.794 1.00 81.44 82 VAL A O 1
ATOM 633 N N . HIS A 1 83 ? 24.362 7.529 -24.548 1.00 81.00 83 HIS A N 1
ATOM 634 C CA . HIS A 1 83 ? 25.102 7.753 -23.306 1.00 81.00 83 HIS A CA 1
ATOM 635 C C . HIS A 1 83 ? 25.769 6.464 -22.801 1.00 81.00 83 HIS A C 1
ATOM 637 O O . HIS A 1 83 ? 26.964 6.477 -22.500 1.00 81.00 83 HIS A O 1
ATOM 643 N N . GLU A 1 84 ? 25.044 5.342 -22.778 1.00 84.69 84 GLU A N 1
ATOM 644 C CA . GLU A 1 84 ? 25.604 4.039 -22.400 1.00 84.69 84 GLU A CA 1
ATOM 645 C C . GLU A 1 84 ? 26.706 3.579 -23.357 1.00 84.69 84 GLU A C 1
ATOM 647 O O . GLU A 1 84 ? 27.790 3.198 -22.908 1.00 84.69 84 GLU A O 1
ATOM 652 N N . ALA A 1 85 ? 26.487 3.697 -24.671 1.00 79.88 85 ALA A N 1
ATOM 653 C CA . ALA A 1 85 ? 27.493 3.357 -25.674 1.00 79.88 85 ALA A CA 1
ATOM 654 C C . ALA A 1 85 ? 28.775 4.188 -25.498 1.00 79.88 85 ALA A C 1
ATOM 656 O O . ALA A 1 85 ? 29.878 3.646 -25.542 1.00 79.88 85 ALA A O 1
ATOM 657 N N . LYS A 1 86 ? 28.659 5.495 -25.219 1.00 80.31 86 LYS A N 1
ATOM 658 C CA . LYS A 1 86 ? 29.812 6.357 -24.902 1.00 80.31 86 LYS A CA 1
ATOM 659 C C . LYS A 1 86 ? 30.528 5.933 -23.621 1.00 80.31 86 LYS A C 1
ATOM 661 O O . LYS A 1 86 ? 31.752 6.025 -23.569 1.00 80.31 86 LYS A O 1
ATOM 666 N N . ARG A 1 87 ? 29.802 5.457 -22.605 1.00 80.44 87 ARG A N 1
ATOM 667 C CA . ARG A 1 87 ? 30.392 4.968 -21.349 1.00 80.44 87 ARG A CA 1
ATOM 668 C C . ARG A 1 87 ? 31.182 3.674 -21.558 1.00 80.44 87 ARG A C 1
ATOM 670 O O . ARG A 1 87 ? 32.260 3.528 -20.991 1.00 80.44 87 ARG A O 1
ATOM 677 N N . LEU A 1 88 ? 30.676 2.779 -22.406 1.00 79.50 88 LEU A N 1
ATOM 678 C CA . LEU A 1 88 ? 31.343 1.529 -22.780 1.00 79.50 88 LEU A CA 1
ATOM 679 C C . LEU A 1 88 ? 32.562 1.773 -23.684 1.00 79.50 88 LEU A C 1
ATOM 681 O O . LEU A 1 88 ? 33.618 1.182 -23.473 1.00 79.50 88 L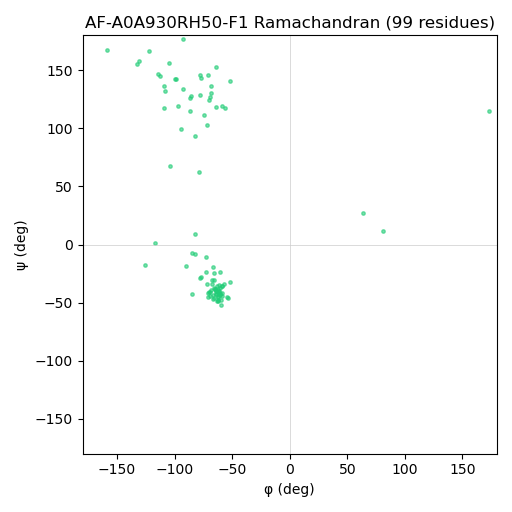EU A O 1
ATOM 685 N N . LEU A 1 89 ? 32.448 2.688 -24.650 1.00 73.44 89 LEU A N 1
ATOM 686 C CA . LEU A 1 89 ? 33.529 3.021 -25.585 1.00 73.44 89 LEU A CA 1
ATOM 687 C C . LEU A 1 89 ? 34.611 3.925 -24.959 1.00 73.44 89 LEU A C 1
ATOM 689 O O . LEU A 1 89 ? 35.777 3.854 -25.344 1.00 73.44 89 LEU A O 1
ATOM 693 N N . GLY A 1 90 ? 34.259 4.749 -23.968 1.00 57.84 90 GLY A N 1
ATOM 694 C CA . GLY A 1 90 ? 35.173 5.675 -23.288 1.00 57.84 90 GLY A CA 1
ATOM 695 C C . GLY A 1 90 ? 36.179 5.022 -22.330 1.00 57.84 90 GLY A C 1
ATOM 696 O O . GLY A 1 90 ? 37.120 5.686 -21.901 1.00 57.84 90 GLY A O 1
ATOM 697 N N . GLY A 1 91 ? 36.025 3.732 -22.009 1.00 51.88 91 GLY A N 1
ATOM 698 C CA . GLY A 1 91 ? 36.893 3.003 -21.075 1.00 51.88 91 GLY A CA 1
ATOM 699 C C . GLY A 1 91 ? 38.214 2.466 -21.650 1.00 51.88 91 GLY A C 1
ATOM 700 O O . GLY A 1 91 ? 39.041 1.991 -20.877 1.00 51.88 91 GLY A O 1
ATOM 701 N N . VAL A 1 92 ? 38.448 2.525 -22.972 1.00 51.84 92 VAL A N 1
ATOM 702 C CA . VAL A 1 92 ? 39.569 1.791 -23.618 1.00 51.84 92 VAL A CA 1
ATOM 703 C C . VAL A 1 92 ? 40.629 2.685 -24.289 1.00 51.84 92 VAL A C 1
ATOM 705 O O . VAL A 1 92 ? 41.637 2.183 -24.774 1.00 51.84 92 VAL A O 1
ATOM 708 N N . VAL A 1 93 ? 40.526 4.019 -24.254 1.00 49.38 93 VAL A N 1
ATOM 709 C CA . VAL A 1 93 ? 41.558 4.892 -24.865 1.00 49.38 93 VAL A CA 1
ATOM 710 C C . VAL A 1 93 ? 42.467 5.534 -23.810 1.00 49.38 93 VAL A C 1
ATOM 712 O O . VAL A 1 93 ? 42.500 6.751 -23.645 1.00 49.38 93 VAL A O 1
ATOM 715 N N . ARG A 1 94 ? 43.283 4.728 -23.115 1.00 47.25 94 ARG A N 1
ATOM 716 C CA . ARG A 1 94 ? 44.570 5.233 -22.600 1.00 47.25 94 ARG A CA 1
ATOM 717 C C . ARG A 1 94 ? 45.579 5.166 -23.746 1.00 47.25 94 ARG A C 1
ATOM 719 O O . ARG A 1 94 ? 46.200 4.131 -23.966 1.00 47.25 94 ARG A O 1
ATOM 726 N N . ARG A 1 95 ? 45.734 6.266 -24.497 1.00 48.09 95 ARG A N 1
ATOM 727 C CA . ARG A 1 95 ? 46.860 6.419 -25.434 1.00 48.09 95 ARG A CA 1
ATOM 728 C C . ARG A 1 95 ? 48.161 6.249 -24.646 1.00 48.09 95 ARG A C 1
ATOM 730 O O . ARG A 1 95 ? 48.443 7.060 -23.765 1.00 48.09 95 ARG A O 1
ATOM 737 N N . ARG A 1 96 ? 48.957 5.228 -24.982 1.00 43.62 96 ARG A N 1
ATOM 738 C CA . ARG A 1 96 ? 50.396 5.260 -24.704 1.00 43.62 96 ARG A CA 1
ATOM 739 C C . ARG A 1 96 ? 50.941 6.486 -25.433 1.00 43.62 96 ARG A C 1
ATOM 741 O O . ARG A 1 96 ? 50.801 6.579 -26.649 1.00 43.62 96 ARG A O 1
ATOM 748 N N . LYS A 1 97 ? 51.509 7.442 -24.701 1.00 43.88 97 LYS A N 1
ATOM 749 C CA . LYS A 1 97 ? 52.526 8.308 -25.293 1.00 43.88 97 LYS A CA 1
ATOM 750 C C . LYS A 1 97 ? 53.753 7.418 -25.445 1.00 43.88 97 LYS A C 1
ATOM 752 O O . LYS A 1 97 ? 54.367 7.072 -24.445 1.00 43.88 97 LYS A O 1
ATOM 757 N N . GLU A 1 98 ? 54.006 6.962 -26.664 1.00 43.31 98 GLU A N 1
ATOM 758 C CA . GLU A 1 98 ? 55.334 6.495 -27.035 1.00 43.31 98 GLU A CA 1
ATOM 759 C C . GLU A 1 98 ? 56.243 7.721 -27.107 1.00 43.31 98 GLU A C 1
ATOM 761 O O . GLU A 1 98 ? 55.922 8.719 -27.758 1.00 43.31 98 GLU A O 1
ATOM 766 N N . ASP A 1 99 ? 57.329 7.64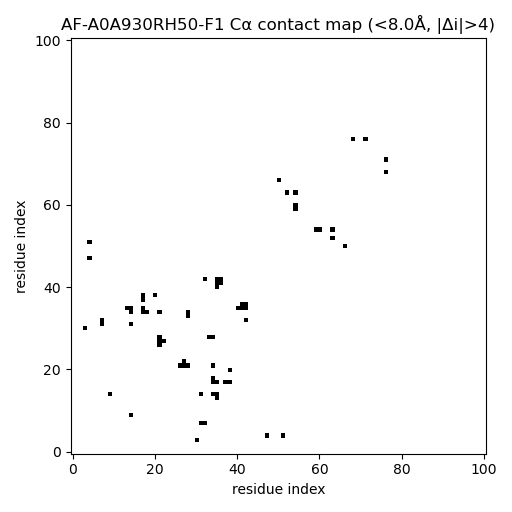1 -26.344 1.00 48.53 99 ASP A N 1
ATOM 767 C CA . ASP A 1 99 ? 58.521 8.464 -26.472 1.00 48.53 99 ASP A CA 1
ATOM 768 C C . ASP A 1 99 ? 59.016 8.434 -27.920 1.00 48.53 99 ASP A C 1
ATOM 770 O O . ASP A 1 99 ? 59.006 7.357 -28.517 1.00 48.53 99 ASP A O 1
ATOM 774 N N . SER A 1 100 ? 59.481 9.571 -28.456 1.00 42.00 100 SER A N 1
ATOM 775 C CA . SER A 1 100 ? 60.650 9.667 -29.356 1.00 42.00 100 SER A CA 1
ATOM 776 C C . SER A 1 100 ? 60.832 11.079 -29.934 1.00 42.00 100 SER A C 1
ATOM 778 O O . SER A 1 100 ? 60.036 11.511 -30.763 1.00 42.00 100 SER A O 1
ATOM 780 N N . VAL A 1 101 ? 61.962 11.674 -29.519 1.00 45.97 101 VAL A N 1
ATOM 781 C CA . VAL A 1 101 ? 62.824 12.708 -30.144 1.00 45.97 101 VAL A CA 1
ATOM 782 C C . VAL A 1 101 ? 62.287 14.132 -30.277 1.00 45.97 101 VAL A C 1
ATOM 784 O O . VAL A 1 101 ? 61.444 14.404 -31.156 1.00 45.97 101 VAL A O 1
#

Solvent-accessible surface area (backbone atoms only — not comparable to full-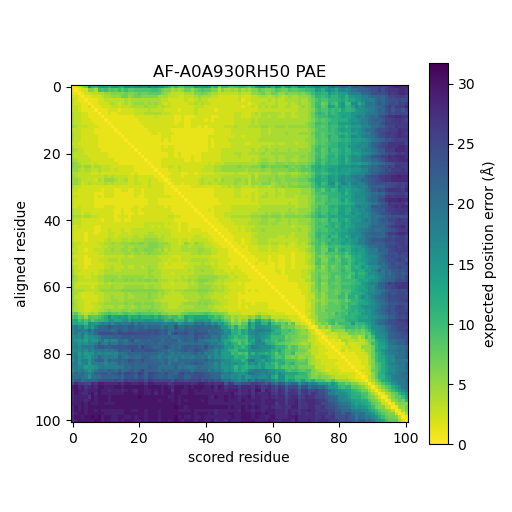atom values): 6716 Å² total; per-residue (Å²): 140,83,85,91,68,80,89,77,90,75,60,67,72,57,53,53,53,18,50,54,50,26,60,75,68,71,50,86,61,93,48,72,64,59,30,36,43,71,72,70,44,89,81,83,89,73,92,79,62,86,83,71,64,83,79,82,54,81,72,41,50,62,54,51,52,54,50,52,57,69,71,45,52,75,74,53,54,51,52,53,53,52,51,51,51,47,59,66,62,66,75,73,78,78,76,79,82,76,86,82,135

Mean predicted aligned error: 10.51 Å

Radius of gyration: 25.04 Å; Cα contacts (8 Å, |Δi|>4): 36; chains: 1; bounding box: 80×25×50 Å

Secondary structure (DSSP, 8-state):
-----S-----HHHHHHHHHHHHHTT---SSHHHHHHHTTPPP------TT-----SSTHHHHHHHHHHHHS-HHHHHHHHHHHHHHHHTTS---------

Foldseek 3Di:
DDDDADDDDDDPVLQVVLVVVCVVVVHDDPDSVSSSVVVVHDDDDDDDDPLRDDPDDPVVVVVVVVSVVVVDDPVRVVVVVVVVVCVVVVPPDPDPPDDDD

Nearest PDB structures (foldseek):
  4zdq-assembly2_B  TM=9.631E-01  e=1.826E-04  Burkholderia thailandensis E264
  1vgu-assembly1_B  TM=9.536E-01  e=9.453E-04  Escherichia coli
  1h3m-assembly1_A  TM=9.621E-01  e=9.453E-04  Escherichia coli BL21(DE3)
  1vgt-assembly1_B  TM=9.637E-01  e=1.635E-03  Escherichia coli
  1h3m-assembly1_B  TM=9.537E-01  e=1.243E-03  Escherichia coli BL21(DE3)